Protein 5OP3 (pdb70)

B-factor: mean 22.18, std 10.19, range [11.37, 85.61]

CATH classification: 1.25.40.20

Radius of gyration: 16.12 Å; Cα contacts (8 Å, |Δi|>4): 301; chains: 1; bounding box: 52×27×31 Å

Foldseek 3Di:
DQLQVVLLVCLLVLVVVSNVVSVVVPHDQCRADPQNDGSLLNNLLNLNVVSNVVSLVVPHDQLGQGNQQDGSLLNNLQNVNVVSVVVSLVRDYDQLRQTPQQDGSLLNNLLVPNQVSNVVSVVSPYDQCRATNVGDGSLNSNVVVVPVVNNCVSPPD

Nearest PDB structures (foldseek):
  5op3-assembly1_A  TM=1.006E+00  e=1.849E-23  synthetic construct
  6fp9-assembly2_A  TM=9.779E-01  e=1.562E-19  synthetic construct
  6d65-assembly1_B  TM=9.796E-01  e=2.101E-19  synthetic construct
  2xeh-assembly1_A  TM=9.874E-01  e=3.618E-19  synthetic construct
  7dnf-assembly1_A  TM=9.717E-01  e=1.724E-19  synthetic construct

Sequence (157 aa):
SDLGKKLLEAARAGQDDEVRILMMANGADVNANDEYGSTPLHLAALMMGHLEIVEVLLKKHGADVNANDRNGHTPLHLAAIIYYGGHHLEIIVEVVLLKNGADVNANDLVGKTPLHLAADLGHLEIVEVLLKNGADVNAQDKFFGKTAFDISIDNGNEDLAEILQQKL

Solvent-accessible surface area: 7890 Å² total; per-residue (Å²): 132,92,49,12,126,86,0,12,89,1,0,99,62,27,93,60,95,76,1,129,101,7,22,85,96,62,12,83,17,49,15,95,40,152,102,20,14,9,0,1,0,8,0,0,31,81,38,50,38,101,3,0,71,27,0,20,162,91,53,5,76,21,48,27,89,18,156,79,4,27,1,0,1,0,18,0,0,54,115,17,43,44,108,4,0,70,21,0,28,181,68,51,14,80,20,61,19,98,5,130,59,18,47,6,0,3,2,19,0,1,82,84,24,55,65,96,0,0,57,26,0,41,161,78,49,12,70,52,103,16,118,11,125,145,40,74,20,1,74,52,5,0,95,90,82,54,40,144,102,0,9,110,47,11,94,98,220

Structure (mmCIF, N/CA/C/O backbone):
data_5OP3
#
_entry.id   5OP3
#
_cell.length_a   120.746
_cell.length_b   120.746
_cell.length_c   24.653
_cell.angle_alpha   90.000
_cell.angle_beta   90.000
_cell.angle_gamma   120.000
#
_symmetry.space_group_name_H-M   'H 3'
#
loop_
_entity.id
_entity.type
_entity.pdbx_description
1 polymer 'DARPin NDNH-1'
2 non-polymer 'ACETATE ION'
3 non-polymer 'CALCIUM ION'
4 non-polymer 'CHLORIDE ION'
5 water water
#
loop_
_atom_site.group_PDB
_atom_site.id
_atom_site.type_symbol
_atom_site.label_atom_id
_atom_site.label_alt_id
_atom_site.label_comp_id
_atom_site.label_asym_id
_atom_site.label_entity_id
_atom_site.label_seq_id
_atom_site.pdbx_PDB_ins_code
_atom_site.Cartn_x
_atom_site.Cartn_y
_atom_site.Cartn_z
_atom_site.occupancy
_atom_site.B_iso_or_equiv
_atom_site.auth_seq_id
_atom_site.auth_comp_id
_atom_site.auth_asym_id
_atom_site.auth_atom_id
_atom_site.pdbx_PDB_model_num
ATOM 1 N N . SER A 1 12 ? -28.308 -20.699 0.325 1.00 67.26 12 SER A N 1
ATOM 2 C CA . SER A 1 12 ? -26.943 -20.562 -0.175 1.00 63.52 12 SER A CA 1
ATOM 3 C C . SER A 1 12 ? -25.983 -20.339 0.988 1.00 60.31 12 SER A C 1
ATOM 4 O O . SER A 1 12 ? -26.209 -19.455 1.820 1.00 65.70 12 SER A O 1
ATOM 7 N N . ASP A 1 13 ? -24.918 -21.139 1.066 1.00 42.71 13 ASP A N 1
ATOM 8 C CA . ASP A 1 13 ? -23.941 -20.981 2.139 1.00 37.44 13 ASP A CA 1
ATOM 9 C C . ASP A 1 13 ? -22.765 -20.146 1.653 1.00 26.11 13 ASP A C 1
ATOM 10 O O . ASP A 1 13 ? -21.819 -20.633 1.004 1.00 22.59 13 ASP A O 1
ATOM 16 N N . LEU A 1 14 ? -22.837 -18.883 2.023 1.00 22.70 14 LEU A N 1
ATOM 17 C CA . LEU A 1 14 ? -21.861 -17.919 1.576 1.00 20.26 14 LEU A CA 1
ATOM 18 C C . LEU A 1 14 ? -20.508 -18.223 2.151 1.00 18.01 14 LEU A C 1
ATOM 19 O O . LEU A 1 14 ? -19.500 -17.959 1.506 1.00 18.56 14 LEU A O 1
ATOM 35 N N . GLY A 1 15 ? -20.441 -18.751 3.362 1.00 20.16 15 GLY A N 1
ATOM 36 C CA . GLY A 1 15 ? -19.134 -18.986 3.948 1.00 18.50 15 GLY A CA 1
ATOM 37 C C . GLY A 1 15 ? -18.402 -20.078 3.210 1.00 18.59 15 GLY A C 1
ATOM 38 O O . GLY A 1 15 ? -17.198 -19.978 2.940 1.00 17.87 15 GLY A O 1
ATOM 42 N N . LYS A 1 16 ? -19.119 -21.137 2.859 1.00 18.43 16 LYS A N 1
ATOM 43 C CA . LYS A 1 16 ? -18.509 -22.228 2.115 1.00 17.53 16 LYS A CA 1
ATOM 44 C C . LYS A 1 16 ? -18.047 -21.742 0.742 1.00 20.67 16 LYS A C 1
ATOM 45 O O . LYS A 1 16 ? -16.975 -22.115 0.271 1.00 17.82 16 LYS A O 1
ATOM 64 N N . LYS A 1 17 ? -18.850 -20.923 0.073 1.00 17.62 17 LYS A N 1
ATOM 65 C CA . LYS A 1 17 ? -18.430 -20.374 -1.213 1.00 15.43 17 LYS A CA 1
ATOM 66 C C . LYS A 1 17 ? -17.225 -19.463 -1.060 1.00 16.52 17 LYS A C 1
ATOM 67 O O . LYS A 1 17 ? -16.350 -19.455 -1.934 1.00 16.14 17 LYS A O 1
ATOM 86 N N . LEU A 1 18 ? -17.169 -18.679 0.022 1.00 14.23 18 LEU A N 1
ATOM 87 C CA . LEU A 1 18 ? -16.035 -17.781 0.243 1.00 12.70 18 LEU A CA 1
ATOM 88 C C . LEU A 1 18 ? -14.741 -18.558 0.470 1.00 14.71 18 LEU A C 1
ATOM 89 O O . LEU A 1 18 ? -13.684 -18.205 -0.063 1.00 15.09 18 LEU A O 1
ATOM 105 N N . LEU A 1 19 ? -14.807 -19.632 1.254 1.00 14.02 19 LEU A N 1
ATOM 106 C CA . LEU A 1 19 ? -13.646 -20.494 1.449 1.00 14.19 19 LEU A CA 1
ATOM 107 C C . LEU A 1 19 ? -13.135 -21.015 0.112 1.00 14.73 19 LEU A C 1
ATOM 108 O O . LEU A 1 19 ? -11.925 -20.975 -0.159 1.00 15.57 19 LEU A O 1
ATOM 124 N N . GLU A 1 20 ? -14.054 -21.486 -0.742 1.00 14.94 20 GLU A N 1
ATOM 125 C CA . GLU A 1 20 ? -13.651 -22.047 -2.029 1.00 18.00 20 GLU A CA 1
ATOM 126 C C . GLU A 1 20 ? -13.049 -20.974 -2.929 1.00 16.85 20 GLU A C 1
ATOM 127 O O . GLU A 1 20 ? -12.062 -21.219 -3.627 1.00 17.03 20 GLU A O 1
ATOM 135 N N . ALA A 1 21 ? -13.657 -19.798 -2.972 1.00 14.99 21 ALA A N 1
ATOM 136 C CA . ALA A 1 21 ? -13.161 -18.712 -3.819 1.00 15.56 21 ALA A CA 1
ATOM 137 C C . ALA A 1 21 ? -11.807 -18.223 -3.351 1.00 14.90 21 ALA A C 1
ATOM 138 O O . ALA A 1 21 ? -10.946 -17.878 -4.171 1.00 15.20 21 ALA A O 1
ATOM 145 N N . ALA A 1 22 ? -11.601 -18.156 -2.034 1.00 15.28 22 ALA A N 1
ATOM 146 C CA . ALA A 1 22 ? -10.318 -17.714 -1.504 1.00 13.48 22 ALA A CA 1
ATOM 147 C C . ALA A 1 22 ? -9.223 -18.709 -1.852 1.00 14.35 22 ALA A C 1
ATOM 148 O O . ALA A 1 22 ? -8.100 -18.295 -2.200 1.00 16.66 22 ALA A O 1
ATOM 155 N N . ARG A 1 23 ? -9.504 -20.010 -1.716 1.00 14.04 23 ARG A N 1
ATOM 156 C CA . ARG A 1 23 ? -8.513 -21.019 -2.065 1.00 15.27 23 ARG A CA 1
ATOM 157 C C . ARG A 1 23 ? -8.148 -20.930 -3.539 1.00 17.40 23 ARG A C 1
ATOM 158 O O . ARG A 1 23 ? -6.977 -21.056 -3.901 1.00 17.26 23 ARG A O 1
ATOM 179 N N . ALA A 1 24 ? -9.147 -20.727 -4.390 1.00 15.44 24 ALA A N 1
ATOM 180 C CA . ALA A 1 24 ? -8.994 -20.837 -5.838 1.00 14.82 24 ALA A CA 1
ATOM 181 C C . ALA A 1 24 ? -8.506 -19.550 -6.489 1.00 14.51 24 ALA A C 1
ATOM 182 O O . ALA A 1 24 ? -8.369 -19.506 -7.706 1.00 14.68 24 ALA A O 1
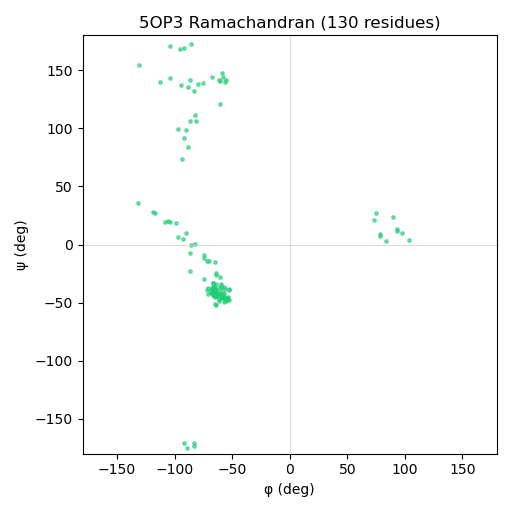ATOM 189 N N . GLY A 1 25 ? -8.280 -18.482 -5.748 1.00 14.29 25 GLY A N 1
ATOM 190 C CA . GLY A 1 25 ? -7.805 -17.259 -6.346 1.00 15.26 25 GLY A CA 1
ATOM 191 C C . GLY A 1 25 ? -8.860 -16.502 -7.102 1.00 14.19 25 GLY A C 1
ATOM 192 O O . GLY A 1 25 ? -8.529 -15.767 -8.040 1.00 15.30 25 GLY A O 1
ATOM 196 N N . GLN A 1 26 ? -10.121 -16.659 -6.718 1.00 14.45 26 GLN A N 1
ATOM 197 C CA . GLN A 1 26 ? -11.235 -16.055 -7.445 1.00 14.30 26 GLN A CA 1
ATOM 198 C C . GLN A 1 26 ? -11.579 -14.704 -6.805 1.00 14.00 26 GLN A C 1
ATOM 199 O O . GLN A 1 26 ? -12.581 -14.544 -6.086 1.00 14.94 26 GLN A O 1
ATOM 213 N N . ASP A 1 27 ? -10.702 -13.723 -7.059 1.00 13.60 27 ASP A N 1
ATOM 214 C CA . ASP A 1 27 ? -10.807 -12.418 -6.405 1.00 13.79 27 ASP A CA 1
ATOM 215 C C . ASP A 1 27 ? -12.196 -11.803 -6.590 1.00 13.82 27 ASP A C 1
ATOM 216 O O . ASP A 1 27 ? -12.761 -11.194 -5.660 1.00 14.09 27 ASP A O 1
ATOM 225 N N . ASP A 1 28 ? -12.720 -11.859 -7.814 1.00 13.86 28 ASP A N 1
ATOM 226 C CA . ASP A 1 28 ? -13.972 -11.163 -8.082 1.00 13.34 28 ASP A CA 1
ATOM 227 C C . ASP A 1 28 ? -15.130 -11.793 -7.334 1.00 14.02 28 ASP A C 1
ATOM 228 O O . ASP A 1 28 ? -15.981 -11.066 -6.773 1.00 14.59 28 ASP A O 1
ATOM 237 N N . GLU A 1 29 ? -15.151 -13.108 -7.257 1.00 13.78 29 GLU A N 1
ATOM 238 C CA . GLU A 1 29 ? -16.170 -13.811 -6.482 1.00 14.26 29 GLU A CA 1
ATOM 239 C C . GLU A 1 29 ? -16.016 -13.562 -4.989 1.00 14.19 29 GLU A C 1
ATOM 240 O O . GLU A 1 29 ? -17.018 -13.398 -4.290 1.00 14.51 29 GLU A O 1
ATOM 252 N N . VAL A 1 30 ? -14.779 -13.504 -4.478 1.00 13.37 30 VAL A N 1
ATOM 253 C CA . VAL A 1 30 ? -14.572 -13.112 -3.085 1.00 14.05 30 VAL A CA 1
ATOM 254 C C . VAL A 1 30 ? -15.273 -11.787 -2.802 1.00 14.03 30 VAL A C 1
ATOM 255 O O . VAL A 1 30 ? -15.955 -11.629 -1.777 1.00 13.74 30 VAL A O 1
ATOM 268 N N . ARG A 1 31 ? -15.078 -10.793 -3.676 1.00 13.39 31 ARG A N 1
ATOM 269 C CA . ARG A 1 31 ? -15.705 -9.493 -3.446 1.00 14.76 31 ARG A CA 1
ATOM 270 C C . ARG A 1 31 ? -17.228 -9.579 -3.422 1.00 14.56 31 ARG A C 1
ATOM 271 O O . ARG A 1 31 ? -17.869 -8.969 -2.559 1.00 15.75 31 ARG A O 1
ATOM 292 N N . ILE A 1 32 ? -17.837 -10.279 -4.398 1.00 13.72 32 ILE A N 1
ATOM 293 C CA . ILE A 1 32 ? -19.292 -10.394 -4.419 1.00 13.96 32 ILE A CA 1
ATOM 294 C C . ILE A 1 32 ? -19.800 -11.072 -3.163 1.00 14.23 32 ILE A C 1
ATOM 295 O O . ILE A 1 32 ? -20.827 -10.686 -2.602 1.00 14.98 32 ILE A O 1
ATOM 311 N N . LEU A 1 33 ? -19.119 -12.128 -2.729 1.00 14.15 33 LEU A N 1
ATOM 312 C CA . LEU A 1 33 ? -19.575 -12.839 -1.547 1.00 14.71 33 LEU A CA 1
ATOM 313 C C . LEU A 1 33 ? -19.521 -11.953 -0.310 1.00 14.95 33 LEU A C 1
ATOM 314 O O . LEU A 1 33 ? -20.480 -11.910 0.487 1.00 15.22 33 LEU A O 1
ATOM 330 N N . MET A 1 34 ? -18.457 -11.177 -0.159 1.00 14.43 34 MET A N 1
ATOM 331 C CA A MET A 1 34 ? -18.407 -10.257 0.971 0.50 14.35 34 MET A CA 1
ATOM 332 C CA B MET A 1 34 ? -18.401 -10.248 0.965 0.50 14.39 34 MET A CA 1
ATOM 333 C C . MET A 1 34 ? -19.496 -9.201 0.857 1.00 15.06 34 MET A C 1
ATOM 334 O O . MET A 1 34 ? -20.087 -8.807 1.857 1.00 14.91 34 MET A O 1
ATOM 345 N N . ALA A 1 35 ? -19.775 -8.736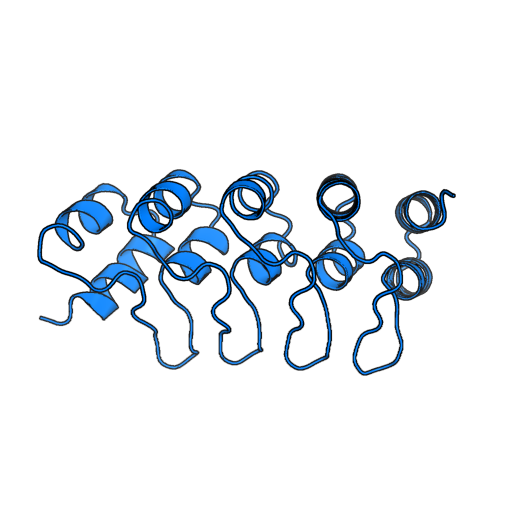 -0.372 1.00 14.94 35 ALA A N 1
ATOM 346 C CA . ALA A 1 35 ? -20.808 -7.736 -0.565 1.00 14.97 35 ALA A CA 1
ATOM 347 C C . ALA A 1 35 ? -22.168 -8.276 -0.181 1.00 16.16 35 ALA A C 1
ATOM 348 O O . ALA A 1 35 ? -23.047 -7.501 0.229 1.00 16.80 35 ALA A O 1
ATOM 355 N N . ASN A 1 36 ? -22.365 -9.582 -0.260 1.00 16.58 36 ASN A N 1
ATOM 356 C CA . ASN A 1 36 ? -23.625 -10.196 0.126 1.00 17.46 36 ASN A CA 1
ATOM 357 C C . ASN A 1 36 ? -23.645 -10.597 1.597 1.00 18.05 36 ASN A C 1
ATOM 358 O O . ASN A 1 36 ? -24.550 -11.332 2.030 1.00 20.41 36 ASN A O 1
ATOM 369 N N . GLY A 1 37 ? -22.649 -10.171 2.359 1.00 16.65 37 GLY A N 1
ATOM 370 C CA . GLY A 1 37 ? -22.611 -10.423 3.791 1.00 17.00 37 GLY A CA 1
ATOM 371 C C . GLY A 1 37 ? -21.860 -11.655 4.226 1.00 15.49 37 GLY A C 1
ATOM 372 O O . GLY A 1 37 ? -21.978 -12.033 5.393 1.00 17.48 37 GLY A O 1
ATOM 376 N N . ALA A 1 38 ? -21.072 -12.276 3.365 1.00 15.89 38 ALA A N 1
ATOM 377 C CA . ALA A 1 38 ? -20.338 -13.466 3.775 1.00 16.92 38 ALA A CA 1
ATOM 378 C C . ALA A 1 38 ? -19.445 -13.161 4.969 1.00 16.53 38 ALA A C 1
ATOM 379 O O . ALA A 1 38 ? -18.870 -12.072 5.087 1.00 17.34 38 ALA A O 1
ATOM 386 N N . ASP A 1 39 ? -19.318 -14.146 5.859 1.00 16.13 39 ASP A N 1
ATOM 387 C CA . ASP A 1 39 ? -18.488 -14.035 7.064 1.00 14.48 39 ASP A CA 1
ATOM 388 C C . ASP A 1 39 ? -17.037 -14.326 6.704 1.00 13.94 39 ASP A C 1
ATOM 389 O O . ASP A 1 39 ? -16.695 -15.445 6.346 1.00 15.05 39 ASP A O 1
ATOM 398 N N . VAL A 1 40 ? -16.173 -13.310 6.761 1.00 15.48 40 VAL A N 1
ATOM 399 C CA . VAL A 1 40 ? -14.778 -13.543 6.407 1.00 14.91 40 VAL A CA 1
ATOM 400 C C . VAL A 1 40 ? -14.087 -14.479 7.356 1.00 15.63 40 VAL A C 1
ATOM 401 O O . VAL A 1 40 ? -13.003 -14.939 7.047 1.00 15.36 40 VAL A O 1
ATOM 414 N N . ASN A 1 41 ? -14.661 -14.733 8.526 1.00 14.20 41 ASN A N 1
ATOM 415 C CA . ASN A 1 41 ? -14.109 -15.679 9.482 1.00 13.57 41 ASN A CA 1
ATOM 416 C C . ASN A 1 41 ? -14.783 -17.046 9.428 1.00 15.31 41 ASN A C 1
ATOM 417 O O . ASN A 1 41 ? -14.625 -17.849 10.357 1.00 17.98 41 ASN A O 1
ATOM 428 N N . ALA A 1 42 ? -15.478 -17.348 8.329 1.00 16.20 42 ALA A N 1
ATOM 429 C CA . ALA A 1 42 ? -16.072 -18.665 8.165 1.00 15.41 42 ALA A CA 1
ATOM 430 C C . ALA A 1 42 ? -15.001 -19.726 8.233 1.00 15.77 42 ALA A C 1
ATOM 431 O O . ALA A 1 42 ? -13.840 -19.499 7.877 1.00 18.35 42 ALA A O 1
ATOM 438 N N . ASN A 1 43 ? -15.353 -20.895 8.761 1.00 17.50 43 ASN A N 1
ATOM 439 C CA . ASN A 1 43 ? -14.379 -21.972 8.736 1.00 16.95 43 ASN A CA 1
ATOM 440 C C . ASN A 1 43 ? -14.997 -23.259 8.204 1.00 19.97 43 ASN A C 1
ATOM 441 O O . ASN A 1 43 ? -16.221 -23.463 8.203 1.00 21.44 43 ASN A O 1
ATOM 448 N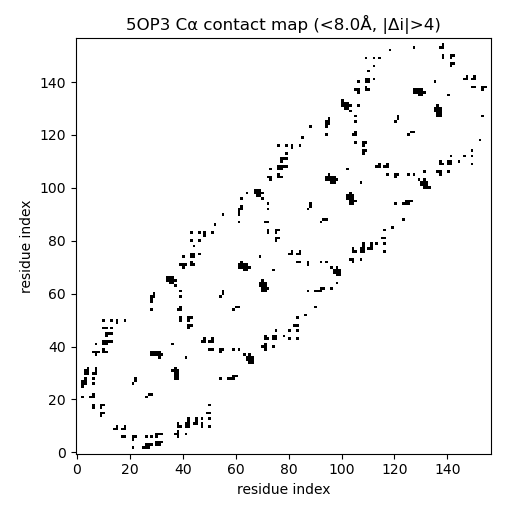 N . ASP A 1 44 ? -14.122 -24.094 7.665 1.00 18.68 44 ASP A N 1
ATOM 449 C CA . ASP A 1 44 ? -14.504 -25.437 7.238 1.00 21.72 44 ASP A CA 1
ATOM 450 C C . ASP A 1 44 ? -14.345 -26.426 8.396 1.00 20.66 44 ASP A C 1
ATOM 451 O O . ASP A 1 44 ? -14.079 -26.062 9.545 1.00 22.57 44 ASP A O 1
ATOM 460 N N . GLU A 1 45 ? -14.560 -27.714 8.096 1.00 28.89 45 GLU A N 1
ATOM 461 C CA . GLU A 1 45 ? -14.564 -28.731 9.138 1.00 30.32 45 GLU A CA 1
ATOM 462 C C . GLU A 1 45 ? -13.181 -28.962 9.703 1.00 22.74 45 GLU A C 1
ATOM 463 O O . GLU A 1 45 ? -13.064 -29.541 10.783 1.00 29.23 45 GLU A O 1
ATOM 471 N N . TYR A 1 46 ? -12.145 -28.475 9.028 1.00 24.48 46 TYR A N 1
ATOM 472 C CA . TYR A 1 46 ? -10.779 -28.564 9.522 1.00 23.00 46 TYR A CA 1
ATOM 473 C C . TYR A 1 46 ? -10.337 -27.290 10.229 1.00 19.49 46 TYR A C 1
ATOM 474 O O . TYR A 1 46 ? -9.168 -27.179 10.622 1.00 20.88 46 TYR A O 1
ATOM 492 N N . GLY A 1 47 ? -11.251 -26.336 10.422 1.00 18.66 47 GLY A N 1
ATOM 493 C CA . GLY A 1 47 ? -10.913 -25.090 11.063 1.00 19.92 47 GLY A CA 1
ATOM 494 C C . GLY A 1 47 ? -10.211 -24.100 10.176 1.00 17.28 47 GLY A C 1
ATOM 495 O O . GLY A 1 47 ? -9.775 -23.057 10.670 1.00 17.22 47 GLY A O 1
ATOM 499 N N . SER A 1 48 ? -10.116 -24.351 8.874 1.00 15.81 48 SER A N 1
ATOM 500 C CA . SER A 1 48 ? -9.474 -23.393 7.990 1.00 15.89 48 SER A CA 1
ATOM 501 C C . SER A 1 48 ? -10.444 -22.268 7.658 1.00 13.99 48 SER A C 1
ATOM 502 O O . SER A 1 48 ? -11.638 -22.501 7.441 1.00 17.42 48 SER A O 1
ATOM 510 N N . THR A 1 49 ? -9.933 -21.047 7.666 1.00 13.81 49 THR A N 1
ATOM 511 C CA . THR A 1 49 ? -10.668 -19.848 7.288 1.00 14.28 49 THR A CA 1
ATOM 512 C C . THR A 1 49 ? -10.240 -19.395 5.908 1.00 13.67 49 THR A C 1
ATOM 513 O O . THR A 1 49 ? -9.244 -19.860 5.357 1.00 13.73 49 THR A O 1
ATOM 524 N N . PRO A 1 50 ? -10.946 -18.410 5.327 1.00 13.53 50 PRO A N 1
ATOM 525 C CA . PRO A 1 50 ? -10.512 -17.915 4.028 1.00 12.72 50 PRO A CA 1
ATOM 526 C C . PRO A 1 50 ? -9.074 -17.407 4.046 1.00 12.90 50 PRO A C 1
ATOM 527 O O . PRO A 1 50 ? -8.322 -17.615 3.091 1.00 14.14 50 PRO A O 1
ATOM 538 N N . LEU A 1 51 ? -8.654 -16.780 5.148 1.00 13.90 51 LEU A N 1
ATOM 539 C CA . LEU A 1 51 ? -7.290 -16.276 5.230 1.00 13.77 51 LEU A CA 1
ATOM 540 C C . LEU A 1 51 ? -6.286 -17.429 5.209 1.00 13.98 51 LEU A C 1
ATOM 541 O O . LEU A 1 51 ? -5.205 -17.307 4.626 1.00 15.27 51 LEU A O 1
ATOM 557 N N . HIS A 1 52 ? -6.604 -18.543 5.901 1.00 13.03 52 HIS A N 1
ATOM 558 C CA . HIS A 1 52 ? -5.720 -19.714 5.843 1.00 12.30 52 HIS A CA 1
ATOM 559 C C . HIS A 1 52 ? -5.534 -20.161 4.409 1.00 13.64 52 HIS A C 1
ATOM 560 O O . HIS A 1 52 ? -4.418 -20.418 3.960 1.00 14.76 52 HIS A O 1
ATOM 574 N N . LEU A 1 53 ? -6.643 -20.311 3.676 1.00 13.71 53 LEU A N 1
ATOM 575 C CA . LEU A 1 53 ? -6.563 -20.906 2.346 1.00 13.07 53 LEU A CA 1
ATOM 576 C C . LEU A 1 53 ? -5.913 -19.958 1.360 1.00 14.91 53 LEU A C 1
ATOM 577 O O . LEU A 1 53 ? -5.162 -20.402 0.479 1.00 15.09 53 LEU A O 1
ATOM 593 N N . ALA A 1 54 ? -6.219 -18.668 1.459 1.00 14.55 54 ALA A N 1
ATOM 594 C CA . ALA A 1 54 ? -5.574 -17.699 0.590 1.00 13.68 54 ALA A CA 1
ATOM 595 C C . ALA A 1 54 ? -4.086 -17.651 0.856 1.00 16.28 54 ALA A C 1
ATOM 596 O O . ALA A 1 54 ? -3.282 -17.564 -0.077 1.00 16.37 54 ALA A O 1
ATOM 603 N N . ALA A 1 55 ? -3.693 -17.737 2.117 1.00 15.06 55 ALA A N 1
ATOM 604 C CA . ALA A 1 55 ? -2.268 -17.769 2.442 1.00 15.16 55 ALA A CA 1
ATOM 605 C C . ALA A 1 55 ? -1.616 -19.033 1.911 1.00 15.17 55 ALA A C 1
ATOM 606 O O . ALA A 1 55 ? -0.509 -18.964 1.356 1.00 17.67 55 ALA A O 1
ATOM 613 N N . LEU A 1 56 ? -2.260 -20.191 2.095 1.00 16.17 56 LEU A N 1
ATOM 614 C CA . LEU A 1 56 ? -1.756 -21.478 1.619 1.00 19.17 56 LEU A CA 1
ATOM 615 C C . LEU A 1 56 ? -1.446 -21.425 0.132 1.00 22.36 56 LEU A C 1
ATOM 616 O O . LEU A 1 56 ? -0.443 -21.980 -0.318 1.00 22.14 56 LEU A O 1
ATOM 632 N N A MET A 1 57 ? -2.288 -20.738 -0.646 0.50 18.78 57 MET A N 1
ATOM 633 N N B MET A 1 57 ? -2.292 -20.758 -0.642 0.50 18.73 57 MET A N 1
ATOM 634 C CA A MET A 1 57 ? -2.187 -20.657 -2.106 0.50 17.46 57 MET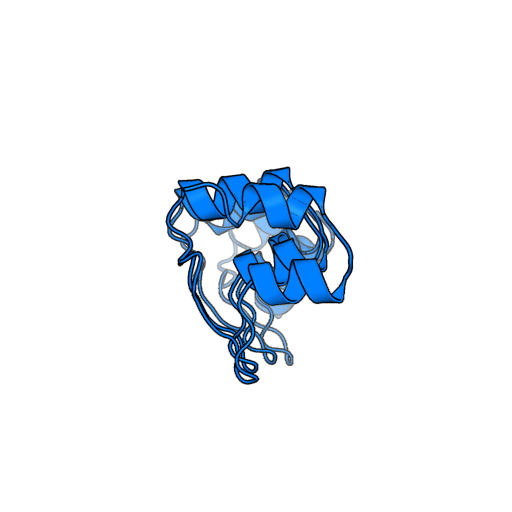 A CA 1
ATOM 635 C CA B MET A 1 57 ? -2.151 -20.700 -2.090 0.50 17.54 57 MET A CA 1
ATOM 636 C C A MET A 1 57 ? -1.459 -19.422 -2.610 0.50 20.76 57 MET A C 1
ATOM 637 C C B MET A 1 57 ? -1.530 -19.403 -2.596 0.50 20.43 57 MET A C 1
ATOM 638 O O A MET A 1 57 ? -1.406 -19.177 -3.823 0.50 19.86 57 MET A O 1
ATOM 639 O O B MET A 1 57 ? -1.595 -19.116 -3.797 0.50 21.75 57 MET A O 1
ATOM 652 N N . GLY A 1 58 ? -0.903 -18.620 -1.729 1.00 16.57 58 GLY A N 1
ATOM 653 C CA . GLY A 1 58 ? -0.153 -17.500 -2.180 1.00 18.26 58 GLY A CA 1
ATOM 654 C C . GLY A 1 58 ? -0.961 -16.435 -2.870 1.00 17.42 58 GLY A C 1
ATOM 655 O O . GLY A 1 58 ? -0.413 -15.670 -3.642 1.00 18.24 58 GLY A O 1
ATOM 659 N N . HIS A 1 59 ? -2.259 -16.316 -2.534 1.00 15.10 59 HIS A N 1
ATOM 660 C CA . HIS A 1 59 ? -3.104 -15.303 -3.154 1.00 14.99 59 HIS A CA 1
ATOM 661 C C . HIS A 1 59 ? -3.017 -14.000 -2.374 1.00 15.10 59 HIS A C 1
ATOM 662 O O . HIS A 1 59 ? -3.851 -13.695 -1.506 1.00 15.59 59 HIS A O 1
ATOM 676 N N . LEU A 1 60 ? -1.976 -13.217 -2.680 1.00 15.42 60 LEU A N 1
ATOM 677 C CA . LEU A 1 60 ? -1.653 -12.016 -1.934 1.00 17.86 60 LEU A CA 1
ATOM 678 C C . LEU A 1 60 ? -2.805 -11.019 -1.893 1.00 17.44 60 LEU A C 1
ATOM 679 O O . LEU A 1 60 ? -3.108 -10.437 -0.835 1.00 18.00 60 LEU A O 1
ATOM 686 N N . GLU A 1 61 ? -3.442 -10.752 -3.029 1.00 15.90 61 GLU A N 1
ATOM 687 C CA . GLU A 1 61 ? -4.500 -9.746 -3.033 1.00 15.33 61 GLU A CA 1
ATOM 688 C C . GLU A 1 61 ? -5.700 -10.204 -2.208 1.00 14.80 61 GLU A C 1
ATOM 689 O O . GLU A 1 61 ? -6.306 -9.383 -1.510 1.00 15.92 61 GLU A O 1
ATOM 701 N N . ILE A 1 62 ? -6.027 -11.499 -2.228 1.00 14.47 62 ILE A N 1
ATOM 702 C CA . ILE A 1 62 ? -7.122 -11.995 -1.399 1.00 14.39 62 ILE A CA 1
ATOM 703 C C . ILE A 1 62 ? -6.762 -11.874 0.074 1.00 13.90 62 ILE A C 1
ATOM 704 O O . ILE A 1 62 ? -7.600 -11.485 0.893 1.00 14.35 62 ILE A O 1
ATOM 720 N N . VAL A 1 63 ? -5.522 -12.209 0.438 1.00 13.62 63 VAL A N 1
ATOM 721 C CA . VAL A 1 63 ? -5.078 -12.020 1.815 1.00 14.24 63 VAL A CA 1
ATOM 722 C C . VAL A 1 63 ? -5.288 -10.573 2.225 1.00 13.80 63 VAL A C 1
ATOM 723 O O . VAL A 1 63 ? -5.824 -10.286 3.309 1.00 14.05 63 VAL A O 1
ATOM 736 N N . GLU A 1 64 ? -4.847 -9.630 1.393 1.00 15.17 64 GLU A N 1
ATOM 737 C CA . GLU A 1 64 ? -4.989 -8.216 1.699 1.00 15.05 64 GLU A CA 1
ATOM 738 C C . GLU A 1 64 ? -6.448 -7.823 1.873 1.00 15.59 64 GLU A C 1
ATOM 739 O O . GLU A 1 64 ? -6.796 -7.107 2.832 1.00 15.43 64 GLU A O 1
ATOM 751 N N . VAL A 1 65 ? -7.326 -8.279 0.995 1.00 14.35 65 VAL A N 1
ATOM 752 C CA . VAL A 1 65 ? -8.744 -7.933 1.077 1.00 14.51 65 VAL A CA 1
ATOM 753 C C . VAL A 1 65 ? -9.354 -8.490 2.360 1.00 14.99 65 VAL A C 1
ATOM 754 O O . VAL A 1 65 ? -10.169 -7.830 3.023 1.00 14.22 65 VAL A O 1
ATOM 767 N N . LEU A 1 66 ? -9.032 -9.743 2.681 1.00 13.23 66 LEU A N 1
ATOM 768 C CA . LEU A 1 66 ? -9.582 -10.354 3.899 1.00 13.56 66 LEU A CA 1
ATOM 769 C C . LEU A 1 66 ? -9.113 -9.605 5.125 1.00 13.39 66 LEU A C 1
ATOM 770 O O . LEU A 1 66 ? -9.905 -9.346 6.049 1.00 13.79 66 LEU A O 1
ATOM 786 N N . LEU A 1 67 ? -7.845 -9.210 5.155 1.00 13.08 67 LEU A N 1
ATOM 787 C CA . LEU A 1 67 ? -7.331 -8.482 6.318 1.00 13.11 67 LEU A CA 1
ATOM 788 C C . LEU A 1 67 ? -8.062 -7.162 6.504 1.00 13.61 67 LEU A C 1
ATOM 789 O O . LEU A 1 67 ? -8.449 -6.813 7.618 1.00 15.25 67 LEU A O 1
ATOM 805 N N A LYS A 1 68 ? -8.249 -6.385 5.425 0.50 14.97 68 LYS A N 1
ATOM 806 N N B LYS A 1 68 ? -8.222 -6.399 5.415 0.50 15.03 68 LYS A N 1
ATOM 807 C CA A LYS A 1 68 ? -8.889 -5.082 5.611 0.50 14.60 68 LYS A CA 1
ATOM 808 C CA B LYS A 1 68 ? -8.886 -5.106 5.509 0.50 14.84 68 LYS A CA 1
ATOM 809 C C A LYS A 1 68 ? -10.373 -5.213 5.916 0.50 13.74 68 LYS A C 1
ATOM 810 C C B LYS A 1 68 ? -10.307 -5.260 6.014 0.50 13.32 68 LYS A C 1
ATOM 811 O O A LYS A 1 68 ? -10.988 -4.242 6.378 0.50 15.79 68 LYS A O 1
ATOM 812 O O B LYS A 1 68 ? -10.803 -4.385 6.747 0.50 14.21 68 LYS A O 1
ATOM 849 N N . HIS A 1 69 ? -10.972 -6.367 5.654 1.00 13.29 69 HIS A N 1
ATOM 850 C CA . HIS A 1 69 ? -12.332 -6.661 6.094 1.00 13.68 69 HIS A CA 1
ATOM 851 C C . HIS A 1 69 ? -12.396 -7.104 7.536 1.00 15.04 69 HIS A C 1
ATOM 852 O O . HIS A 1 69 ? -13.493 -7.340 8.048 1.00 14.75 69 HIS A O 1
ATOM 861 N N . GLY A 1 70 ? -11.262 -7.171 8.213 1.00 13.55 70 GLY A N 1
ATOM 862 C CA . GLY A 1 70 ? -11.209 -7.526 9.621 1.00 13.56 70 GLY A CA 1
ATOM 863 C C . GLY A 1 70 ? -10.997 -8.987 9.950 1.00 13.90 70 GLY A C 1
ATOM 864 O O . GLY A 1 70 ? -11.169 -9.373 11.120 1.00 13.76 70 GLY A O 1
ATOM 868 N N . ALA A 1 71 ? -10.632 -9.830 8.984 1.00 13.28 71 ALA A N 1
ATOM 869 C CA . ALA A 1 71 ? -10.498 -11.264 9.249 1.00 13.90 71 ALA A CA 1
ATOM 870 C C . ALA A 1 71 ? -9.530 -11.513 10.402 1.00 13.34 71 ALA A C 1
ATOM 871 O O . ALA A 1 71 ? -8.505 -10.855 10.544 1.00 14.42 71 ALA A O 1
ATOM 878 N N . ASP A 1 72 ? -9.874 -12.484 11.223 1.00 14.01 72 ASP A N 1
ATOM 879 C CA . ASP A 1 72 ? -9.035 -12.888 12.359 1.00 13.68 72 ASP A CA 1
ATOM 880 C C . ASP A 1 72 ? -7.683 -13.358 11.826 1.00 14.98 72 ASP A C 1
ATOM 881 O O . ASP A 1 72 ? -7.623 -14.313 11.034 1.00 17.09 72 ASP A O 1
ATOM 890 N N . VAL A 1 73 ? -6.593 -12.733 12.246 1.00 14.11 73 VAL A N 1
ATOM 891 C CA . VAL A 1 73 ? -5.284 -13.008 11.680 1.00 13.48 73 VAL A CA 1
ATOM 892 C C . VAL A 1 73 ? -4.632 -14.177 12.387 1.00 15.53 73 VAL A C 1
ATOM 893 O O . VAL A 1 73 ? -3.746 -14.814 11.814 1.00 15.34 73 VAL A O 1
ATOM 899 N N . ASN A 1 74 ? -5.044 -14.479 13.624 1.00 13.42 74 ASN A N 1
ATOM 900 C CA . ASN A 1 74 ? -4.389 -15.482 14.465 1.00 14.33 74 ASN A CA 1
ATOM 901 C C . ASN A 1 74 ? -5.318 -16.622 14.841 1.00 14.45 74 ASN A C 1
ATOM 902 O O . ASN A 1 74 ? -5.171 -17.214 15.914 1.00 16.69 74 ASN A O 1
ATOM 913 N N . ALA A 1 75 ? -6.299 -16.923 14.010 1.00 13.94 75 ALA A N 1
ATOM 914 C CA . ALA A 1 75 ? -7.166 -18.068 14.252 1.00 15.20 75 ALA A CA 1
ATOM 915 C C . ALA A 1 75 ? -6.462 -19.381 13.927 1.00 14.42 75 ALA A C 1
ATOM 916 O O . ALA A 1 75 ? -5.733 -19.487 12.927 1.00 15.05 75 ALA A O 1
ATOM 923 N N . ASN A 1 76 ? -6.668 -20.388 14.772 1.00 14.74 76 ASN A N 1
ATOM 924 C CA . ASN A 1 76 ? -6.028 -21.683 14.612 1.00 13.65 76 ASN A CA 1
ATOM 925 C C . ASN A 1 76 ? -6.940 -22.623 13.843 1.00 15.32 76 ASN A C 1
ATOM 926 O O . ASN A 1 76 ? -8.139 -22.722 14.122 1.00 16.03 76 ASN A O 1
ATOM 933 N N . ASP A 1 77 ? -6.352 -23.367 12.910 1.00 14.53 77 ASP A N 1
ATOM 934 C CA . ASP A 1 77 ? -7.027 -24.501 12.290 1.00 15.19 77 ASP A CA 1
ATOM 935 C C . ASP A 1 77 ? -6.875 -25.715 13.189 1.00 15.64 77 ASP A C 1
ATOM 936 O O . ASP A 1 77 ? -6.397 -25.610 14.321 1.00 15.65 77 ASP A O 1
ATOM 945 N N . ARG A 1 78 ? -7.277 -26.896 12.693 1.00 16.38 78 ARG A N 1
ATOM 946 C CA . ARG A 1 78 ? -7.333 -28.039 13.604 1.00 17.59 78 ARG A CA 1
ATOM 947 C C . ARG A 1 78 ? -5.958 -28.534 13.989 1.00 20.98 78 ARG A C 1
ATOM 948 O O . ARG A 1 78 ? -5.856 -29.288 14.970 1.00 19.97 78 ARG A O 1
ATOM 958 N N . ASN A 1 79 ? -4.915 -28.113 13.280 1.00 17.10 79 ASN A N 1
ATOM 959 C CA . ASN A 1 79 ? -3.542 -28.435 13.650 1.00 16.01 79 ASN A CA 1
ATOM 960 C C . ASN A 1 79 ? -2.904 -27.366 14.517 1.00 15.99 79 ASN A C 1
ATOM 961 O O . ASN A 1 79 ? -1.719 -27.471 14.859 1.00 17.06 79 ASN A O 1
ATOM 968 N N . GLY A 1 80 ? -3.661 -26.355 14.898 1.00 15.19 80 GLY A N 1
ATOM 969 C CA . GLY A 1 80 ? -3.114 -25.233 15.613 1.00 14.85 80 GLY A CA 1
ATOM 970 C C . GLY A 1 80 ? -2.485 -24.174 14.737 1.00 13.93 80 GLY A C 1
ATOM 971 O O . GLY A 1 80 ? -1.886 -23.246 15.272 1.00 14.96 80 GLY A O 1
ATOM 975 N N . HIS A 1 81 ? -2.539 -24.320 13.411 1.00 13.90 81 HIS A N 1
ATOM 976 C CA . HIS A 1 81 ? -1.841 -23.380 12.547 1.00 11.96 81 HIS A CA 1
ATOM 977 C C . HIS A 1 81 ? -2.646 -22.129 12.310 1.00 11.78 81 HIS A C 1
ATOM 978 O O . HIS A 1 81 ? -3.854 -22.183 12.021 1.00 13.57 81 HIS A O 1
ATOM 987 N N . THR A 1 82 ? -1.989 -20.992 12.467 1.00 13.00 82 THR A N 1
ATOM 988 C CA . THR A 1 82 ? -2.516 -19.727 12.000 1.00 13.30 82 THR A CA 1
ATOM 989 C C . THR A 1 82 ? -2.149 -19.538 10.534 1.00 12.93 82 THR A C 1
ATOM 990 O O . THR A 1 82 ? -1.293 -20.245 9.993 1.00 12.65 82 THR A O 1
ATOM 1001 N N . PRO A 1 83 ? -2.672 -18.496 9.885 1.00 12.29 83 PRO A N 1
ATOM 1002 C CA . PRO A 1 83 ? -2.248 -18.235 8.509 1.00 12.76 83 PRO A CA 1
ATOM 1003 C C . PRO A 1 83 ? -0.763 -17.988 8.396 1.00 12.36 83 PRO A C 1
ATOM 1004 O O . PRO A 1 83 ? -0.153 -18.416 7.406 1.00 13.78 83 PRO A O 1
ATOM 1015 N N . LEU A 1 84 ? -0.140 -17.360 9.406 1.00 13.10 84 LEU A N 1
ATOM 1016 C CA . LEU A 1 84 ? 1.301 -17.139 9.360 1.00 12.51 84 LEU A CA 1
ATOM 1017 C C . LEU A 1 84 ? 2.069 -18.449 9.452 1.00 13.19 84 LEU A C 1
ATOM 1018 O O . LEU A 1 84 ? 3.080 -18.618 8.758 1.00 13.10 84 LEU A O 1
ATOM 1034 N N . HIS A 1 85 ? 1.605 -19.415 10.266 1.00 11.67 85 HIS A N 1
ATOM 1035 C CA . HIS A 1 85 ? 2.233 -20.729 10.233 1.00 12.81 85 HIS A CA 1
ATOM 1036 C C . HIS A 1 85 ? 2.216 -21.293 8.824 1.00 13.49 85 HIS A C 1
ATOM 1037 O O . HIS A 1 85 ? 3.234 -21.847 8.362 1.00 14.48 85 HIS A O 1
ATOM 1051 N N . LEU A 1 86 ? 1.070 -21.207 8.136 1.00 12.79 86 LEU A N 1
ATOM 1052 C CA . LEU A 1 86 ? 0.976 -21.785 6.797 1.00 13.61 86 LEU A CA 1
ATOM 1053 C C . LEU A 1 86 ? 1.887 -21.064 5.825 1.00 15.35 86 LEU A C 1
ATOM 1054 O O . LEU A 1 86 ? 2.542 -21.715 4.987 1.00 16.55 86 LEU A O 1
ATOM 1070 N N . ALA A 1 87 ? 1.927 -19.741 5.886 1.00 14.27 87 ALA A N 1
ATOM 1071 C CA . ALA A 1 87 ? 2.825 -18.990 5.010 1.00 14.08 87 ALA A CA 1
ATOM 1072 C C . ALA A 1 87 ? 4.273 -19.385 5.237 1.00 17.15 87 ALA A C 1
ATOM 1073 O O . ALA A 1 87 ? 5.067 -19.419 4.282 1.00 17.99 87 ALA A O 1
ATOM 1080 N N . ALA A 1 88 ? 4.650 -19.674 6.469 1.00 15.80 88 ALA A N 1
ATOM 1081 C CA . ALA A 1 88 ? 6.010 -20.119 6.774 1.00 16.03 88 ALA A CA 1
ATOM 1082 C C . ALA A 1 88 ? 6.258 -21.530 6.248 1.00 21.50 88 ALA A C 1
ATOM 1083 O O . ALA A 1 88 ? 7.315 -21.786 5.654 1.00 24.05 88 ALA A O 1
ATOM 1090 N N A ILE A 1 89 ? 5.405 -22.498 6.640 0.50 16.77 89 ILE A N 1
ATOM 1091 N N B ILE A 1 89 ? 5.229 -22.369 6.256 0.50 15.62 89 ILE A N 1
ATOM 1092 C CA A ILE A 1 89 ? 5.601 -23.927 6.339 0.50 15.61 89 ILE A CA 1
ATOM 1093 C CA B ILE A 1 89 ? 5.330 -23.689 5.641 0.50 18.27 89 ILE A CA 1
ATOM 1094 C C A ILE A 1 89 ? 5.922 -24.135 4.877 0.50 20.52 89 ILE A C 1
ATOM 1095 C C B ILE A 1 89 ? 5.498 -23.554 4.137 0.50 14.16 89 ILE A C 1
ATOM 1096 O O A ILE A 1 89 ? 6.746 -24.991 4.515 0.50 16.58 89 ILE A O 1
ATOM 1097 O O B ILE A 1 89 ? 6.308 -24.254 3.511 0.50 16.72 89 ILE A O 1
ATOM 1110 N N A TYR A 1 90 ? 5.207 -23.433 4.012 0.50 16.97 90 TYR A N 1
ATOM 1111 N N B TYR A 1 90 ? 4.684 -22.709 3.513 0.50 14.83 90 TYR A N 1
ATOM 1112 C CA A TYR A 1 90 ? 5.377 -23.575 2.579 0.50 19.71 90 TYR A CA 1
ATOM 1113 C CA B TYR A 1 90 ? 4.631 -22.684 2.061 0.50 16.98 90 TYR A CA 1
ATOM 1114 C C A TYR A 1 90 ? 6.341 -22.551 2.017 0.50 16.41 90 TYR A C 1
ATOM 1115 C C B TYR A 1 90 ? 5.508 -21.597 1.449 0.50 15.83 90 TYR A C 1
ATOM 1116 O O A TYR A 1 90 ? 6.676 -22.630 0.834 0.50 16.98 90 TYR A O 1
ATOM 1117 O O B TYR A 1 90 ? 5.433 -21.324 0.247 0.50 18.39 90 TYR A O 1
ATOM 1138 N N A GLY A 1 91 ? 6.759 -21.580 2.817 0.50 14.86 91 GLY A N 1
ATOM 1139 N N B GLY A 1 91 ? 6.410 -21.045 2.247 0.50 13.68 91 GLY A N 1
ATOM 1140 C CA A GLY A 1 91 ? 7.699 -20.562 2.372 0.50 14.09 91 GLY A CA 1
ATOM 1141 C CA B GLY A 1 91 ? 7.455 -20.181 1.744 0.50 12.74 91 GLY A CA 1
ATOM 1142 C C A GLY A 1 91 ? 7.139 -19.505 1.436 0.50 13.76 91 GLY A C 1
ATOM 1143 C C B GLY A 1 91 ? 6.954 -18.934 1.070 0.50 16.54 91 GLY A C 1
ATOM 1144 O O A GLY A 1 91 ? 7.706 -19.260 0.371 0.50 15.17 91 GLY A O 1
ATOM 1145 O O B GLY A 1 91 ? 7.653 -18.370 0.227 0.50 15.17 91 GLY A O 1
ATOM 1152 N N A HIS A 1 92 ? 6.061 -18.821 1.841 0.50 14.07 92 HIS A N 1
ATOM 1153 N N B HIS A 1 92 ? 5.759 -18.476 1.442 0.50 15.80 92 HIS A N 1
ATOM 1154 C CA A HIS A 1 92 ? 5.398 -17.815 1.013 0.50 15.14 92 HIS A CA 1
ATOM 1155 C CA B HIS A 1 92 ? 5.127 -17.327 0.802 0.50 17.43 92 HIS A CA 1
ATOM 1156 C C A HIS A 1 92 ? 5.770 -16.407 1.534 0.50 17.79 92 HIS A C 1
ATOM 1157 C C B HIS A 1 92 ? 5.692 -16.120 1.459 0.50 18.32 92 HIS A C 1
ATOM 1158 O O A HIS A 1 92 ? 5.075 -15.855 2.377 0.50 14.19 92 HIS A O 1
ATOM 1159 O O B HIS A 1 92 ? 5.109 -15.486 2.341 0.50 18.43 92 HIS A O 1
ATOM 1176 N N . LEU A 1 93 ? 6.881 -15.817 1.013 1.00 17.89 93 LEU A N 1
ATOM 1177 C CA . LEU A 1 93 ? 7.529 -14.648 1.560 1.00 16.77 93 LEU A CA 1
ATOM 1178 C C . LEU A 1 93 ? 6.607 -13.429 1.632 1.00 17.56 93 LEU A C 1
ATOM 1179 O O . LEU A 1 93 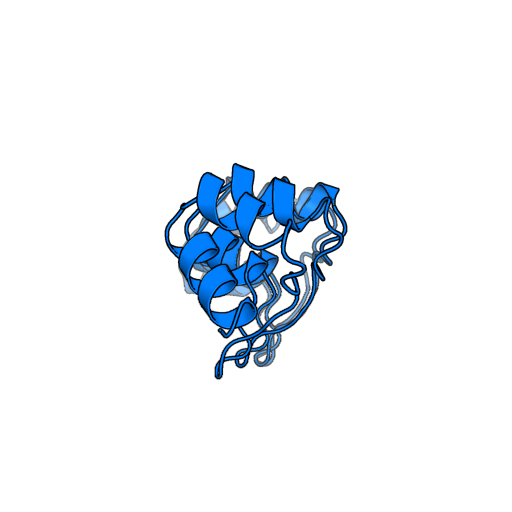? 6.543 -12.728 2.638 1.00 17.61 93 LEU A O 1
ATOM 1195 N N . GLU A 1 94 ? 5.929 -13.100 0.539 1.00 18.47 94 GLU A N 1
ATOM 1196 C CA . GLU A 1 94 ? 5.174 -11.855 0.566 1.00 20.66 94 GLU A CA 1
ATOM 1197 C C . GLU A 1 94 ? 3.967 -11.934 1.504 1.00 15.53 94 GLU A C 1
ATOM 1198 O O . GLU A 1 94 ? 3.572 -10.934 2.100 1.00 17.73 94 GLU A O 1
ATOM 1210 N N A ILE A 1 95 ? 3.416 -13.145 1.634 0.50 16.22 95 ILE A N 1
ATOM 1211 N N B ILE A 1 95 ? 3.419 -13.118 1.696 0.50 16.36 95 ILE A N 1
ATOM 1212 C CA A ILE A 1 95 ? 2.324 -13.425 2.572 0.50 14.47 95 ILE A CA 1
ATOM 1213 C CA B ILE A 1 95 ? 2.299 -13.214 2.622 0.50 16.11 95 ILE A CA 1
ATOM 1214 C C A ILE A 1 95 ? 2.806 -13.215 4.004 0.50 14.62 95 ILE A C 1
ATOM 1215 C C B ILE A 1 95 ? 2.783 -13.232 4.068 0.50 13.93 95 ILE A C 1
ATOM 1216 O O A ILE A 1 95 ? 2.182 -12.493 4.787 0.50 12.67 95 ILE A O 1
ATOM 1217 O O B ILE A 1 95 ? 2.102 -12.711 4.947 0.50 16.75 95 ILE A O 1
ATOM 1248 N N . VAL A 1 96 ? 3.966 -13.796 4.336 1.00 14.03 96 VAL A N 1
ATOM 1249 C CA . VAL A 1 96 ? 4.569 -13.599 5.656 1.00 14.44 96 VAL A CA 1
ATOM 1250 C C . VAL A 1 96 ? 4.665 -12.116 5.957 1.00 14.84 96 VAL A C 1
ATOM 1251 O O . VAL A 1 96 ? 4.253 -11.655 7.026 1.00 14.98 96 VAL A O 1
ATOM 1264 N N . GLU A 1 97 ? 5.224 -11.336 5.014 1.00 15.44 97 GLU A N 1
ATOM 1265 C CA . GLU A 1 97 ? 5.444 -9.923 5.269 1.00 15.37 97 GLU A CA 1
ATOM 1266 C C . GLU A 1 97 ? 4.149 -9.176 5.504 1.00 15.73 97 GLU A C 1
ATOM 1267 O O . GLU A 1 97 ? 4.049 -8.369 6.426 1.00 17.66 97 GLU A O 1
ATOM 1279 N N A VAL A 1 98 ? 3.110 -9.458 4.713 0.50 15.83 98 VAL A N 1
ATOM 1280 N N B VAL A 1 98 ? 3.119 -9.455 4.698 0.50 15.77 98 VAL A N 1
ATOM 1281 C CA A VAL A 1 98 ? 1.878 -8.701 4.901 0.50 16.35 98 VAL A CA 1
ATOM 1282 C CA B VAL A 1 98 ? 1.848 -8.756 4.857 0.50 16.55 98 VAL A CA 1
ATOM 1283 C C A VAL A 1 98 ? 1.150 -9.115 6.185 0.50 16.67 98 VAL A C 1
ATOM 1284 C C B VAL A 1 98 ? 1.184 -9.114 6.186 0.50 16.63 98 VAL A C 1
ATOM 1285 O O A VAL A 1 98 ? 0.519 -8.288 6.847 0.50 16.87 98 VAL A O 1
ATOM 1286 O O B VAL A 1 98 ? 0.628 -8.254 6.872 0.50 17.20 98 VAL A O 1
ATOM 1311 N N . LEU A 1 99 ? 1.206 -10.397 6.566 1.00 14.13 99 LEU A N 1
ATOM 1312 C CA . LEU A 1 99 ? 0.571 -10.785 7.818 1.00 14.09 99 LEU A CA 1
ATOM 1313 C C . LEU A 1 99 ? 1.234 -10.089 9.014 1.00 12.65 99 LEU A C 1
ATOM 1314 O O . LEU A 1 99 ? 0.542 -9.637 9.938 1.00 14.56 99 LEU A O 1
ATOM 1330 N N . LEU A 1 100 ? 2.569 -9.992 8.994 1.00 14.28 100 LEU A N 1
ATOM 1331 C CA . LEU A 1 100 ? 3.292 -9.330 10.087 1.00 14.57 100 LEU A CA 1
ATOM 1332 C C . LEU A 1 100 ? 2.940 -7.859 10.186 1.00 16.36 100 LEU A C 1
ATOM 1333 O O . LEU A 1 100 ? 2.852 -7.324 11.301 1.00 20.45 100 LEU A O 1
ATOM 1349 N N . LYS A 1 101 ? 2.682 -7.202 9.057 1.00 16.49 101 LYS A N 1
ATOM 1350 C CA . LYS A 1 101 ? 2.284 -5.790 9.087 1.00 17.85 101 LYS A CA 1
ATOM 1351 C C . LYS A 1 101 ? 0.850 -5.580 9.550 1.00 20.61 101 LYS A C 1
ATOM 1352 O O . LYS A 1 101 ? 0.457 -4.436 9.799 1.00 24.22 101 LYS A O 1
ATOM 1371 N N . ASN A 1 102 ? 0.059 -6.633 9.692 1.00 15.56 102 ASN A N 1
ATOM 1372 C CA . ASN A 1 102 ? -1.376 -6.513 9.907 1.00 16.63 102 ASN A CA 1
ATOM 1373 C C . ASN A 1 102 ? -1.836 -7.382 11.051 1.00 16.71 102 ASN A C 1
ATOM 1374 O O . ASN A 1 102 ? -2.931 -7.916 11.053 1.00 20.07 102 ASN A O 1
ATOM 1381 N N . GLY A 1 103 ? -1.010 -7.504 12.066 1.00 15.00 103 GLY A N 1
ATOM 1382 C CA . GLY A 1 103 ? -1.418 -8.026 13.356 1.00 15.62 103 GLY A CA 1
ATOM 1383 C C . GLY A 1 103 ? -1.133 -9.492 13.632 1.00 17.62 103 GLY A C 1
ATOM 1384 O O . GLY A 1 103 ? -1.556 -10.010 14.678 1.00 18.19 103 GLY A O 1
ATOM 1388 N N . ALA A 1 104 ? -0.367 -10.161 12.795 1.00 15.64 104 ALA A N 1
ATOM 1389 C CA . ALA A 1 104 ? -0.077 -11.550 13.094 1.00 15.07 104 ALA A CA 1
ATOM 1390 C C . ALA A 1 104 ? 0.796 -11.635 14.327 1.00 15.79 104 ALA A C 1
ATOM 1391 O O . ALA A 1 104 ? 1.727 -10.843 14.506 1.00 17.15 104 ALA A O 1
ATOM 1398 N N . ASP A 1 105 ? 0.545 -12.660 15.112 1.00 13.05 105 ASP A N 1
ATOM 1399 C CA . ASP A 1 105 ? 1.349 -12.980 16.279 1.00 14.98 105 ASP A CA 1
ATOM 1400 C C . ASP A 1 105 ? 2.520 -13.855 15.820 1.00 14.13 105 ASP A C 1
ATOM 1401 O O . ASP A 1 105 ? 2.351 -15.019 15.452 1.00 14.14 105 ASP A O 1
ATOM 1410 N N . VAL A 1 106 ? 3.702 -13.260 15.776 1.00 14.12 106 VAL A N 1
ATOM 1411 C CA . VAL A 1 106 ? 4.866 -13.908 15.210 1.00 12.51 106 VAL A CA 1
ATOM 1412 C C . VAL A 1 106 ? 5.275 -15.153 15.996 1.00 14.88 106 VAL A C 1
ATOM 1413 O O . VAL A 1 106 ? 5.921 -16.052 15.428 1.00 15.00 106 VAL A O 1
ATOM 1426 N N . ASN A 1 107 ? 4.918 -15.230 17.277 1.00 13.17 107 ASN A N 1
ATOM 1427 C CA . ASN A 1 107 ? 5.288 -16.363 18.129 1.00 13.88 107 ASN A CA 1
ATOM 1428 C C . ASN A 1 107 ? 4.110 -17.261 18.476 1.00 15.00 107 ASN A C 1
ATOM 1429 O O . ASN A 1 107 ? 4.192 -18.036 19.431 1.00 16.45 107 ASN A O 1
ATOM 1440 N N . ALA A 1 108 ? 3.035 -17.186 17.719 1.00 15.19 108 ALA A N 1
ATOM 1441 C CA . ALA A 1 108 ? 1.928 -18.105 17.924 1.00 15.60 108 ALA A CA 1
ATOM 1442 C C . ALA A 1 108 ? 2.401 -19.551 17.824 1.00 16.44 108 ALA A C 1
ATOM 1443 O O . ALA A 1 108 ? 3.230 -19.906 16.983 1.00 15.35 108 ALA A O 1
ATOM 1450 N N . ASN A 1 109 ? 1.874 -20.396 18.709 1.00 13.75 109 ASN A N 1
ATOM 1451 C CA . ASN A 1 109 ? 2.230 -21.815 18.742 1.00 15.07 109 ASN A CA 1
ATOM 1452 C C . ASN A 1 109 ? 1.133 -22.685 18.153 1.00 14.22 109 ASN A C 1
ATOM 1453 O O . ASN A 1 109 ? -0.064 -22.426 18.354 1.00 16.76 109 ASN A O 1
ATOM 1460 N N . ASP A 1 110 ? 1.543 -23.738 17.452 1.00 14.54 110 ASP A N 1
ATOM 1461 C CA . ASP A 1 110 ? 0.590 -24.738 16.991 1.00 15.03 110 ASP A CA 1
ATOM 1462 C C . ASP A 1 110 ? 0.471 -25.853 18.038 1.00 18.69 110 ASP A C 1
ATOM 1463 O O . ASP A 1 110 ? 0.955 -25.710 19.154 1.00 16.17 110 ASP A O 1
ATOM 1472 N N . LEU A 1 111 ? -0.210 -26.950 17.698 1.00 15.76 111 LEU A N 1
ATOM 1473 C CA . LEU A 1 111 ? -0.485 -27.990 18.701 1.00 18.25 111 LEU A CA 1
ATOM 1474 C C . LEU A 1 111 ? 0.731 -28.831 19.040 1.00 19.76 111 LEU A C 1
ATOM 1475 O O . LEU A 1 111 ? 0.680 -29.548 20.051 1.00 22.48 111 LEU A O 1
ATOM 1482 N N . VAL A 1 112 ? 1.819 -28.740 18.280 1.00 18.23 112 VAL A N 1
ATOM 1483 C CA . VAL A 1 112 ? 3.098 -29.313 18.700 1.00 18.18 112 VAL A CA 1
ATOM 1484 C C . VAL A 1 112 ? 4.070 -28.239 19.186 1.00 18.64 112 VAL A C 1
ATOM 1485 O O . VAL A 1 112 ? 5.261 -28.485 19.281 1.00 18.88 112 VAL A O 1
ATOM 1491 N N . GLY A 1 113 ? 3.559 -27.065 19.543 1.00 16.01 113 GLY A N 1
ATOM 1492 C CA . GLY A 1 113 ? 4.394 -26.057 20.138 1.00 16.14 113 GLY A CA 1
ATOM 1493 C C . GLY A 1 113 ? 5.252 -25.288 19.167 1.00 14.57 113 GLY A C 1
ATOM 1494 O O . GLY A 1 113 ? 6.090 -24.507 19.611 1.00 15.97 113 GLY A O 1
ATOM 1498 N N . LYS A 1 114 ? 5.081 -25.462 17.864 1.00 14.43 114 LYS A N 1
ATOM 1499 C CA . LYS A 1 114 ? 5.943 -24.792 16.906 1.00 14.70 114 LYS A CA 1
ATOM 1500 C C . LYS A 1 114 ? 5.425 -23.405 16.579 1.00 13.67 114 LYS A C 1
ATOM 1501 O O . LYS A 1 114 ? 4.211 -23.185 16.449 1.00 14.33 114 LYS A O 1
ATOM 1509 N N . THR A 1 115 ? 6.346 -22.490 16.442 1.00 13.24 115 THR A N 1
ATOM 1510 C CA . THR A 1 115 ? 6.097 -21.135 15.957 1.00 14.33 115 THR A CA 1
ATOM 1511 C C . THR A 1 115 ? 6.370 -21.075 14.475 1.00 14.26 115 THR A C 1
ATOM 1512 O O . THR A 1 115 ? 6.976 -21.985 13.900 1.00 13.59 115 THR A O 1
ATOM 1523 N N . PRO A 1 116 ? 5.979 -19.993 13.821 1.00 12.87 116 PRO A N 1
ATOM 1524 C CA . PRO A 1 116 ? 6.366 -19.830 12.420 1.00 12.56 116 PRO A CA 1
ATOM 1525 C C . PRO A 1 116 ? 7.849 -19.985 12.203 1.00 13.04 116 PRO A C 1
ATOM 1526 O O . PRO A 1 116 ? 8.247 -20.551 11.176 1.00 13.28 116 PRO A O 1
ATOM 1537 N N . LEU A 1 117 ? 8.675 -19.495 13.107 1.00 12.67 117 LEU A N 1
ATOM 1538 C CA . LEU A 1 117 ? 10.120 -19.681 12.965 1.00 12.34 117 LEU A CA 1
ATOM 1539 C C . LEU A 1 117 ? 10.510 -21.150 12.907 1.00 13.27 117 LEU A C 1
ATOM 1540 O O . LEU A 1 117 ? 11.357 -21.534 12.091 1.00 14.43 117 LEU A O 1
ATOM 1556 N N . HIS A 1 118 ? 9.953 -21.996 13.787 1.00 14.38 118 HIS A N 1
ATOM 1557 C CA . HIS A 1 118 ? 10.292 -23.423 13.704 1.00 14.08 118 HIS A CA 1
ATOM 1558 C C . HIS A 1 118 ? 9.958 -23.974 12.329 1.00 14.08 118 HIS A C 1
ATOM 1559 O O . HIS A 1 118 ? 10.695 -24.786 11.763 1.00 14.69 118 HIS A O 1
ATOM 1573 N N . LEU A 1 119 ? 8.816 -23.584 11.800 1.00 13.33 119 LEU A N 1
ATOM 1574 C CA . LEU A 1 119 ? 8.357 -24.129 10.528 1.00 15.37 119 LEU A CA 1
ATOM 1575 C C . LEU A 1 119 ? 9.200 -23.626 9.366 1.00 13.49 119 LEU A C 1
ATOM 1576 O O . LEU A 1 119 ? 9.561 -24.402 8.470 1.00 14.95 119 LEU A O 1
ATOM 1592 N N . ALA A 1 120 ? 9.538 -22.335 9.351 1.00 14.11 120 ALA A N 1
ATOM 1593 C CA . ALA A 1 120 ? 10.408 -21.807 8.313 1.00 14.04 120 ALA A CA 1
ATOM 1594 C C . ALA A 1 120 ? 11.811 -22.375 8.414 1.00 14.52 120 ALA A C 1
ATOM 1595 O O . ALA A 1 120 ? 12.468 -22.588 7.389 1.00 15.59 120 ALA A O 1
ATOM 1602 N N . ALA A 1 121 ? 12.259 -22.647 9.629 1.00 12.85 121 ALA A N 1
ATOM 1603 C CA . ALA A 1 121 ? 13.574 -23.244 9.801 1.00 13.50 121 ALA A CA 1
ATOM 1604 C C . ALA A 1 121 ? 13.603 -24.665 9.280 1.00 17.01 121 ALA A C 1
ATOM 1605 O O . ALA A 1 121 ? 14.574 -25.067 8.633 1.00 17.07 121 ALA A O 1
ATOM 1612 N N . ASP A 1 122 ? 12.544 -25.442 9.528 1.00 15.63 122 ASP A N 1
ATOM 1613 C CA . ASP A 1 122 ? 12.516 -26.800 9.014 1.00 17.46 122 ASP A CA 1
ATOM 1614 C C . ASP A 1 122 ? 12.463 -26.799 7.490 1.00 17.32 122 ASP A C 1
ATOM 1615 O O . ASP A 1 122 ? 13.125 -27.616 6.842 1.00 19.41 122 ASP A O 1
ATOM 1622 N N . LEU A 1 123 ? 11.725 -25.864 6.901 1.00 15.83 123 LEU A N 1
ATOM 1623 C CA . LEU A 1 123 ? 11.707 -25.680 5.455 1.00 15.87 123 LEU A CA 1
ATOM 1624 C C . LEU A 1 123 ? 13.094 -25.306 4.937 1.00 16.31 123 LEU A C 1
ATOM 1625 O O . LEU A 1 123 ? 13.502 -25.731 3.859 1.00 17.40 123 LEU A O 1
ATOM 1632 N N . GLY A 1 124 ? 13.823 -24.511 5.670 1.00 15.11 124 GLY A N 1
ATOM 1633 C CA . GLY A 1 124 ? 15.105 -24.002 5.245 1.00 15.82 124 GLY A CA 1
ATOM 1634 C C . GLY A 1 124 ? 15.068 -22.698 4.483 1.00 17.61 124 GLY A C 1
ATOM 1635 O O . GLY A 1 124 ? 16.024 -22.404 3.741 1.00 19.67 124 GLY A O 1
ATOM 1639 N N . HIS A 1 125 ? 14.022 -21.887 4.650 1.00 15.16 125 HIS A N 1
ATOM 1640 C CA . HIS A 1 125 ? 13.870 -20.659 3.859 1.00 16.68 125 HIS A CA 1
ATOM 1641 C C . HIS A 1 125 ? 14.552 -19.537 4.620 1.00 16.35 125 HIS A C 1
ATOM 1642 O O . HIS A 1 125 ? 13.983 -18.954 5.564 1.00 14.81 125 HIS A O 1
ATOM 1656 N N . LEU A 1 126 ? 15.786 -19.242 4.220 1.00 16.29 126 LEU A N 1
ATOM 1657 C CA . LEU A 1 126 ? 16.619 -18.304 4.964 1.00 15.64 126 LEU A CA 1
ATOM 1658 C C . LEU A 1 126 ? 15.969 -16.940 5.071 1.00 13.91 126 LEU A C 1
ATOM 1659 O O . LEU A 1 126 ? 16.004 -16.302 6.133 1.00 15.00 126 LEU A O 1
ATOM 1675 N N . GLU A 1 127 ? 15.448 -16.437 3.953 1.00 14.55 127 GLU A N 1
ATOM 1676 C CA . GLU A 1 127 ? 14.922 -15.081 3.955 1.00 13.96 127 GLU A CA 1
ATOM 1677 C C . GLU A 1 127 ? 13.734 -14.967 4.888 1.00 15.34 127 GLU A C 1
ATOM 1678 O O . GLU A 1 127 ? 13.626 -14.002 5.654 1.00 14.44 127 GLU A O 1
ATOM 1686 N N . ILE A 1 128 ? 12.814 -15.936 4.846 1.00 13.61 128 ILE A N 1
ATOM 1687 C CA . ILE A 1 128 ? 11.663 -15.894 5.758 1.00 13.71 128 ILE A CA 1
ATOM 1688 C C . ILE A 1 128 ? 12.111 -16.008 7.212 1.00 13.46 128 ILE A C 1
ATOM 1689 O O . ILE A 1 128 ? 11.585 -15.322 8.095 1.00 13.18 128 ILE A O 1
ATOM 1705 N N . VAL A 1 129 ? 13.098 -16.867 7.489 1.00 13.37 129 VAL A N 1
ATOM 1706 C CA . VAL A 1 129 ? 13.610 -16.971 8.857 1.00 13.49 129 VAL A CA 1
ATOM 1707 C C . VAL A 1 129 ? 14.038 -15.601 9.352 1.00 13.82 129 VAL A C 1
ATOM 1708 O O . VAL A 1 129 ? 13.710 -15.209 10.488 1.00 14.01 129 VAL A O 1
ATOM 1721 N N . GLU A 1 130 ? 14.784 -14.858 8.534 1.00 14.71 130 GLU A N 1
ATOM 1722 C CA . GLU A 1 130 ? 15.268 -13.545 8.972 1.00 13.76 130 GLU A CA 1
ATOM 1723 C C . GLU A 1 130 ? 14.151 -12.515 9.069 1.00 14.98 130 GLU A C 1
ATOM 1724 O O . GLU A 1 130 ? 14.149 -11.699 9.994 1.00 15.09 130 GLU A O 1
ATOM 1736 N N . VAL A 1 131 ? 13.181 -12.556 8.153 1.00 13.02 131 VAL A N 1
ATOM 1737 C CA . VAL A 1 131 ? 12.012 -11.692 8.276 1.00 13.64 131 VAL A CA 1
ATOM 1738 C C . VAL A 1 131 ? 11.316 -11.940 9.607 1.00 14.02 131 VAL A C 1
ATOM 1739 O O . VAL A 1 131 ? 10.865 -11.012 10.274 1.00 14.60 131 VAL A O 1
ATOM 1752 N N . LEU A 1 132 ? 11.148 -13.215 9.980 1.00 12.41 132 LEU A N 1
ATOM 1753 C CA . LEU A 1 132 ? 10.473 -13.536 11.235 1.00 13.28 132 LEU A CA 1
ATOM 1754 C C . LEU A 1 132 ? 11.288 -13.026 12.411 1.00 13.52 132 LEU A C 1
ATOM 1755 O O . LEU A 1 132 ? 10.765 -12.323 13.285 1.00 12.91 132 LEU A O 1
ATOM 1771 N N . LEU A 1 133 ? 12.575 -13.360 12.448 1.00 12.71 133 LEU A N 1
ATOM 1772 C CA . LEU A 1 133 ? 13.438 -12.869 13.527 1.00 12.83 133 LEU A CA 1
ATOM 1773 C C . LEU A 1 133 ? 13.389 -11.348 13.661 1.00 13.49 133 LEU A C 1
ATOM 1774 O O . LEU A 1 133 ? 13.229 -10.820 14.768 1.00 15.52 133 LEU A O 1
ATOM 1790 N N . LYS A 1 134 ? 13.488 -10.636 12.545 1.00 13.18 134 LYS A N 1
ATOM 1791 C CA . LYS A 1 134 ? 13.578 -9.185 12.609 1.00 13.23 134 LYS A CA 1
ATOM 1792 C C . LYS A 1 134 ? 12.236 -8.532 12.752 1.00 13.16 134 LYS A C 1
ATOM 1793 O O . LYS A 1 134 ? 12.169 -7.306 12.905 1.00 14.70 134 LYS A O 1
ATOM 1801 N N . ASN A 1 135 ? 11.179 -9.322 12.813 1.00 13.14 135 ASN A N 1
ATOM 1802 C CA . ASN A 1 135 ? 9.835 -8.858 13.147 1.00 14.40 135 ASN A CA 1
ATOM 1803 C C . ASN A 1 135 ? 9.325 -9.509 14.438 1.00 14.53 135 ASN A C 1
ATOM 1804 O O . ASN A 1 135 ? 8.112 -9.648 14.654 1.00 16.29 135 ASN A O 1
ATOM 1811 N N . GLY A 1 136 ? 10.251 -9.886 15.323 1.00 14.43 136 GLY A N 1
ATOM 1812 C CA . GLY A 1 136 ? 9.930 -10.225 16.703 1.00 13.69 136 GLY A CA 1
ATOM 1813 C C . GLY A 1 136 ? 9.909 -11.688 17.071 1.00 14.69 136 GLY A C 1
ATOM 1814 O O . GLY A 1 136 ? 9.594 -12.001 18.227 1.00 15.13 136 GLY A O 1
ATOM 1818 N N . ALA A 1 137 ? 10.248 -12.585 16.168 1.00 13.55 137 ALA A N 1
ATOM 1819 C CA . ALA A 1 137 ? 10.252 -14.003 16.510 1.00 13.89 137 ALA A CA 1
ATOM 1820 C C . ALA A 1 137 ? 11.228 -14.247 17.646 1.00 15.32 137 ALA A C 1
ATOM 1821 O O . ALA A 1 137 ? 12.319 -13.672 17.685 1.00 15.89 137 ALA A O 1
ATOM 1828 N N . ASP A 1 138 ? 10.824 -15.123 18.557 1.00 13.95 138 ASP A N 1
ATOM 1829 C CA . ASP A 1 138 ? 11.658 -15.544 19.683 1.00 13.79 138 ASP A CA 1
ATOM 1830 C C . ASP A 1 138 ? 12.617 -16.610 19.175 1.00 14.00 138 ASP A C 1
ATOM 1831 O O . ASP A 1 138 ? 12.203 -17.744 18.902 1.00 15.46 138 ASP A O 1
ATOM 1840 N N . VAL A 1 139 ? 13.894 -16.253 19.023 1.00 13.70 139 VAL A N 1
ATOM 1841 C CA . VAL A 1 139 ? 14.847 -17.175 18.432 1.00 15.41 139 VAL A CA 1
ATOM 1842 C C . VAL A 1 139 ? 14.967 -18.454 19.246 1.00 15.18 139 VAL A C 1
ATOM 1843 O O . VAL A 1 139 ? 15.287 -19.524 18.704 1.00 15.41 139 VAL A O 1
ATOM 1856 N N . ASN A 1 140 ? 14.722 -18.374 20.546 1.00 14.11 140 ASN A N 1
ATOM 1857 C CA . ASN A 1 140 ? 14.896 -19.525 21.425 1.00 16.61 140 ASN A CA 1
ATOM 1858 C C . ASN A 1 140 ? 13.578 -20.156 21.860 1.00 16.03 140 ASN A C 1
ATOM 1859 O O . ASN A 1 140 ? 13.520 -20.917 22.847 1.00 16.95 140 ASN A O 1
ATOM 1870 N N . ALA A 1 141 ? 12.507 -19.922 21.134 1.00 16.12 141 ALA A N 1
ATOM 1871 C CA . ALA A 1 141 ? 11.275 -20.626 21.415 1.00 16.16 141 ALA A CA 1
ATOM 1872 C C . ALA A 1 141 ? 11.510 -22.118 21.217 1.00 15.61 141 ALA A C 1
ATOM 1873 O O . ALA A 1 141 ? 12.215 -22.529 20.296 1.00 16.15 141 ALA A O 1
ATOM 1880 N N . GLN A 1 142 ? 10.902 -22.921 22.091 1.00 16.31 142 GLN A N 1
ATOM 1881 C CA . G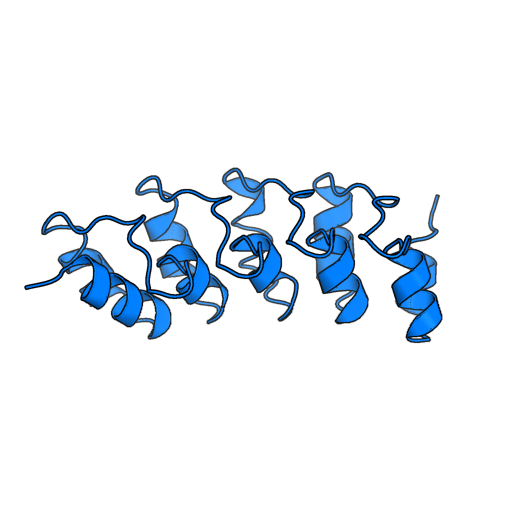LN A 1 142 ? 11.006 -24.377 22.035 1.00 17.26 142 GLN A CA 1
ATOM 1882 C C . GLN A 1 142 ? 9.658 -24.983 21.689 1.00 15.14 142 GLN A C 1
ATOM 1883 O O . GLN A 1 142 ? 8.617 -24.535 22.186 1.00 17.61 142 GLN A O 1
ATOM 1897 N N . ASP A 1 143 ? 9.685 -26.011 20.846 1.00 15.65 143 ASP A N 1
ATOM 1898 C CA . ASP A 1 143 ? 8.472 -26.750 20.539 1.00 14.76 143 ASP A CA 1
ATOM 1899 C C . ASP A 1 143 ? 8.236 -27.786 21.629 1.00 17.94 143 ASP A C 1
ATOM 1900 O O . ASP A 1 143 ? 8.918 -27.805 22.659 1.00 18.73 143 ASP A O 1
ATOM 1909 N N . LYS A 1 144 ? 7.234 -28.646 21.425 1.00 17.44 144 LYS A N 1
ATOM 1910 C CA . LYS A 1 144 ? 6.825 -29.554 22.488 1.00 19.53 144 LYS A CA 1
ATOM 1911 C C . LYS A 1 144 ? 7.875 -30.616 22.753 1.00 22.04 144 LYS A C 1
ATOM 1912 O O . LYS A 1 144 ? 7.818 -31.272 23.806 1.00 25.76 144 LYS A O 1
ATOM 1931 N N A PHE A 1 145 ? 8.823 -30.805 21.857 0.50 19.83 145 PHE A N 1
ATOM 1932 N N B PHE A 1 145 ? 8.804 -30.802 21.821 0.50 19.83 145 PHE A N 1
ATOM 1933 C CA A PHE A 1 145 ? 9.886 -31.769 22.089 0.50 22.07 145 PHE A CA 1
ATOM 1934 C CA B PHE A 1 145 ? 9.895 -31.760 21.931 0.50 21.10 145 PHE A CA 1
ATOM 1935 C C A PHE A 1 145 ? 11.229 -31.088 22.274 0.50 21.80 145 PHE A C 1
ATOM 1936 C C B PHE A 1 145 ? 11.166 -31.128 22.505 0.50 21.31 145 PHE A C 1
ATOM 1937 O O A PHE A 1 145 ? 12.282 -31.689 21.986 0.50 18.95 145 PHE A O 1
ATOM 1938 O O B PHE A 1 145 ? 12.120 -31.838 22.809 0.50 22.57 145 PHE A O 1
ATOM 1971 N N . GLY A 1 146 ? 11.174 -29.821 22.737 1.00 19.94 146 GLY A N 1
ATOM 1972 C CA . GLY A 1 146 ? 12.339 -29.129 23.248 1.00 22.83 146 GLY A CA 1
ATOM 1973 C C . GLY A 1 146 ? 13.238 -28.517 22.209 1.00 22.90 146 GLY A C 1
ATOM 1974 O O . GLY A 1 146 ? 14.336 -28.032 22.563 1.00 23.47 146 GLY A O 1
ATOM 1978 N N . LYS A 1 147 ? 12.838 -28.530 20.941 1.00 18.66 147 LYS A N 1
ATOM 1979 C CA . LYS A 1 147 ? 13.691 -28.052 19.868 1.00 20.30 147 LYS A CA 1
ATOM 1980 C C . LYS A 1 147 ? 13.493 -26.557 19.656 1.00 16.02 147 LYS A C 1
ATOM 1981 O O . LYS A 1 147 ? 12.358 -26.066 19.624 1.00 16.77 147 LYS A O 1
ATOM 2000 N N . THR A 1 148 ? 14.612 -25.853 19.502 1.00 16.82 148 THR A N 1
ATOM 2001 C CA . THR A 1 148 ? 14.610 -24.506 18.938 1.00 16.24 148 THR A CA 1
ATOM 2002 C C . THR A 1 148 ? 14.818 -24.580 17.427 1.00 17.27 148 THR A C 1
ATOM 2003 O O . THR A 1 148 ? 15.150 -25.621 16.856 1.00 17.99 148 THR A O 1
ATOM 2014 N N . ALA A 1 149 ? 14.620 -23.445 16.764 1.00 15.69 149 ALA A N 1
ATOM 2015 C CA . ALA A 1 149 ? 14.907 -23.385 15.343 1.00 16.35 149 ALA A CA 1
ATOM 2016 C C . ALA A 1 149 ? 16.350 -23.790 15.043 1.00 16.10 149 ALA A C 1
ATOM 2017 O O . ALA A 1 149 ? 16.625 -24.443 14.030 1.00 18.22 149 ALA A O 1
ATOM 2024 N N . PHE A 1 150 ? 17.283 -23.396 15.907 1.00 16.98 150 PHE A N 1
ATOM 2025 C CA . PHE A 1 150 ? 18.672 -23.806 15.728 1.00 16.62 150 PHE A CA 1
ATOM 2026 C C . PHE A 1 150 ? 18.813 -25.322 15.778 1.00 18.86 150 PHE A C 1
ATOM 2027 O O . PHE A 1 150 ? 19.466 -25.903 14.905 1.00 19.12 150 PHE A O 1
ATOM 2044 N N . ASP A 1 151 ? 18.168 -25.973 16.754 1.00 18.51 151 ASP A N 1
ATOM 2045 C CA . ASP A 1 151 ? 18.238 -27.438 16.847 1.00 18.04 151 ASP A CA 1
ATOM 2046 C C . ASP A 1 151 ? 17.732 -28.070 15.561 1.00 22.78 151 ASP A C 1
ATOM 2047 O O . ASP A 1 151 ? 18.315 -29.043 15.057 1.00 23.21 151 ASP A O 1
ATOM 2056 N N . ILE A 1 152 ? 16.620 -27.546 15.021 1.00 19.55 152 ILE A N 1
ATOM 2057 C CA . ILE A 1 152 ? 16.079 -28.028 13.754 1.00 19.70 152 ILE A CA 1
ATOM 2058 C C . ILE A 1 152 ? 17.080 -27.855 12.625 1.00 21.07 152 ILE A C 1
ATOM 2059 O O . ILE A 1 152 ? 17.257 -28.744 11.773 1.00 21.36 152 ILE A O 1
ATOM 2075 N N . SER A 1 153 ? 17.740 -26.707 12.568 1.00 21.87 153 SER A N 1
ATOM 2076 C CA . SER A 1 153 ? 18.696 -26.500 11.493 1.00 22.72 153 SER A CA 1
ATOM 2077 C C . SER A 1 153 ? 19.884 -27.459 11.615 1.00 23.97 153 SER A C 1
ATOM 2078 O O . SER A 1 153 ? 20.385 -27.946 10.592 1.00 29.06 153 SER A O 1
ATOM 2086 N N . ILE A 1 154 ? 20.309 -27.767 12.846 1.00 21.79 154 ILE A N 1
ATOM 2087 C CA . ILE A 1 154 ? 21.399 -28.728 13.069 1.00 26.19 154 ILE A CA 1
ATOM 2088 C C . ILE A 1 154 ? 20.971 -30.104 12.584 1.00 28.45 154 ILE A C 1
ATOM 2089 O O . ILE A 1 154 ? 21.657 -30.742 11.767 1.00 31.81 154 ILE A O 1
ATOM 2105 N N . ASP A 1 155 ? 19.806 -30.574 13.034 1.00 25.29 155 ASP A N 1
ATOM 2106 C CA . ASP A 1 155 ? 19.150 -31.842 12.720 1.00 26.81 155 ASP A CA 1
ATOM 2107 C C . ASP A 1 155 ? 19.038 -32.014 11.214 1.00 32.49 155 ASP A C 1
ATOM 2108 O O . ASP A 1 155 ? 19.244 -33.110 10.688 1.00 36.07 155 ASP A O 1
ATOM 2117 N N . ASN A 1 156 ? 18.740 -30.932 10.492 1.00 26.75 156 ASN A N 1
ATOM 2118 C CA . ASN A 1 156 ? 18.623 -30.976 9.046 1.00 26.10 156 ASN A CA 1
ATOM 2119 C C . ASN A 1 156 ? 19.943 -30.774 8.318 1.00 28.12 156 ASN A C 1
ATOM 2120 O O . ASN A 1 156 ? 19.978 -30.905 7.090 1.00 27.51 156 ASN A O 1
ATOM 2131 N N . GLY A 1 157 ? 21.014 -30.440 9.024 1.00 28.04 157 GLY A N 1
ATOM 2132 C CA . GLY A 1 157 ? 22.269 -30.216 8.339 1.00 31.06 157 GLY A CA 1
ATOM 2133 C C . GLY A 1 157 ? 22.350 -28.935 7.556 1.00 35.57 15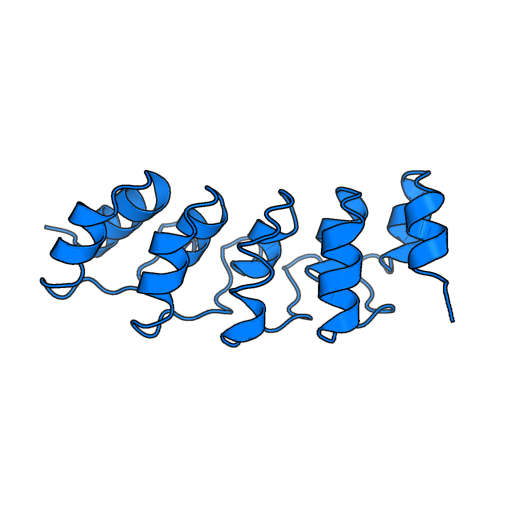7 GLY A C 1
ATOM 2134 O O . GLY A 1 157 ? 23.191 -28.813 6.662 1.00 30.44 157 GLY A O 1
ATOM 2138 N N . ASN A 1 158 ? 21.509 -27.952 7.869 1.00 24.31 158 ASN A N 1
ATOM 2139 C CA . ASN A 1 158 ? 21.538 -26.706 7.142 1.00 23.32 158 ASN A CA 1
ATOM 2140 C C . ASN A 1 158 ? 22.468 -25.740 7.858 1.00 25.00 158 ASN A C 1
ATOM 2141 O O . ASN A 1 158 ? 22.068 -24.983 8.735 1.00 20.73 158 ASN A O 1
ATOM 2146 N N . GLU A 1 159 ? 23.739 -25.736 7.458 1.00 24.59 159 GLU A N 1
ATOM 2147 C CA . GLU A 1 159 ? 24.702 -24.939 8.192 1.00 22.95 159 GLU A CA 1
ATOM 2148 C C . GLU A 1 159 ? 24.543 -23.449 7.902 1.00 22.40 159 GLU A C 1
ATOM 2149 O O . GLU A 1 159 ? 24.827 -22.625 8.761 1.00 22.89 159 GLU A O 1
ATOM 2155 N N . ASP A 1 160 ? 24.080 -23.059 6.709 1.00 24.87 160 ASP A N 1
ATOM 2156 C CA . ASP A 1 160 ? 23.878 -21.629 6.479 1.00 27.25 160 ASP A CA 1
ATOM 2157 C C . ASP A 1 160 ? 22.811 -21.094 7.416 1.00 21.36 160 ASP A C 1
ATOM 2158 O O . ASP A 1 160 ? 22.945 -20.005 7.990 1.00 25.88 160 ASP A O 1
ATOM 2163 N N . LEU A 1 161 ? 21.749 -21.861 7.578 1.00 22.49 161 LEU A N 1
ATOM 2164 C CA . LEU A 1 161 ? 20.691 -21.491 8.497 1.00 19.91 161 LEU A CA 1
ATOM 2165 C C . LEU A 1 161 ? 21.190 -21.479 9.936 1.00 19.87 161 LEU A C 1
ATOM 2166 O O . LEU A 1 161 ? 20.893 -20.552 10.697 1.00 22.05 161 LEU A O 1
ATOM 2171 N N . ALA A 1 162 ? 21.949 -22.520 10.336 1.00 20.79 162 ALA A N 1
ATOM 2172 C CA . ALA A 1 162 ? 22.429 -22.585 11.714 1.00 20.31 162 ALA A CA 1
ATOM 2173 C C . ALA A 1 162 ? 23.290 -21.364 12.029 1.00 19.65 162 ALA A C 1
ATOM 2174 O O . ALA A 1 162 ? 23.204 -20.796 13.127 1.00 22.22 162 ALA A O 1
ATOM 2176 N N . GLU A 1 163 ? 24.105 -20.928 11.063 1.00 20.27 163 GLU A N 1
ATOM 2177 C CA . GLU A 1 163 ? 24.921 -19.742 11.265 1.00 21.82 163 GLU A CA 1
ATOM 2178 C C . GLU A 1 163 ? 24.043 -18.526 11.508 1.00 27.41 163 GLU A C 1
ATOM 2179 O O . GLU A 1 163 ? 24.273 -17.742 12.431 1.00 28.54 163 GLU A O 1
ATOM 2185 N N . ILE A 1 164 ? 23.039 -18.336 10.652 1.00 25.58 164 ILE A N 1
ATOM 2186 C CA . ILE A 1 164 ? 22.150 -17.193 10.778 1.00 25.73 164 ILE A CA 1
ATOM 2187 C C . ILE A 1 164 ? 21.465 -17.194 12.129 1.00 21.86 164 ILE A C 1
ATOM 2188 O O . ILE A 1 164 ? 21.285 -16.139 12.739 1.00 26.18 164 ILE A O 1
ATOM 2193 N N . LEU A 1 165 ? 21.026 -18.378 12.597 1.00 21.78 165 LEU A N 1
ATOM 2194 C CA . LEU A 1 165 ? 20.273 -18.491 13.843 1.00 24.56 165 LEU A CA 1
ATOM 2195 C C . LEU A 1 165 ? 21.141 -18.242 15.062 1.00 31.98 165 LEU A C 1
ATOM 2196 O O . LEU A 1 165 ? 20.653 -17.714 16.061 1.00 31.15 165 LEU A O 1
ATOM 2201 N N A GLN A 1 166 ? 22.421 -18.594 15.002 0.50 26.40 166 GLN A N 1
ATOM 2202 N N B GLN A 1 166 ? 22.422 -18.608 14.989 0.50 26.36 166 GLN A N 1
ATOM 2203 C CA A GLN A 1 166 ? 23.318 -18.397 16.134 0.50 27.84 166 GLN A CA 1
ATOM 2204 C CA B GLN A 1 166 ? 23.353 -18.424 16.095 0.50 27.94 166 GLN A CA 1
ATOM 2205 C C A GLN A 1 166 ? 24.013 -17.040 16.120 0.50 31.73 166 GLN A C 1
ATOM 2206 C C B GLN A 1 166 ? 23.909 -17.006 16.165 0.50 31.60 166 GLN A C 1
ATOM 2207 O O A GLN A 1 166 ? 24.760 -16.739 17.055 0.50 39.52 166 GLN A O 1
ATOM 2208 O O B GLN A 1 166 ? 24.447 -16.626 17.210 0.50 41.73 166 GLN A O 1
ATOM 2219 N N . LYS A 1 167 ? 23.805 -16.222 15.089 1.00 31.91 167 LYS A N 1
ATOM 2220 C CA . LYS A 1 167 ? 24.439 -14.908 15.036 1.00 35.85 167 LYS 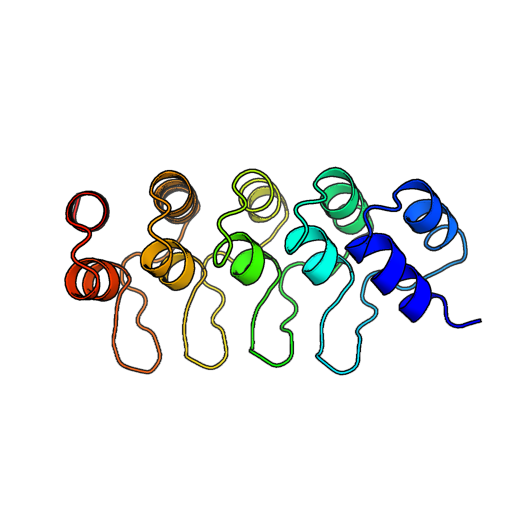A CA 1
ATOM 2221 C C . LYS A 1 167 ? 24.025 -14.079 16.243 1.00 44.12 167 LYS A C 1
ATOM 2222 O O . LYS A 1 167 ? 22.836 -13.884 16.497 1.00 32.75 167 LYS A O 1
ATOM 2225 N N . LEU A 1 168 ? 25.004 -13.599 16.997 1.00 41.87 168 LEU A N 1
ATOM 2226 C CA . LEU A 1 168 ? 24.716 -12.834 18.202 1.00 51.38 168 LEU A CA 1
ATOM 2227 C C . LEU A 1 168 ? 24.473 -11.380 17.840 1.00 49.23 168 LEU A C 1
ATOM 2228 O O . LEU A 1 168 ? 25.311 -10.751 17.193 1.00 54.49 168 LEU A O 1
#

Secondary structure (DSSP, 8-state):
--HHHHHHHHHHHT-HHHHHHHHHTT--TT---TT---HHHHHHHTT-HHHHHHHHHTT--TT---TTS--HHHHHHHTT-HHHHHHHHHTT--TT---TTS--HHHHHHHHT-HHHHHHHHHTT--TT---TTS--HHHHHHHHT-HHHHHHHH--